Protein AF-A0A3M1LHA5-F1 (afdb_monomer)

Foldseek 3Di:
DDDADFFDWDWDPCPDLQDHGGHTFFTFHDWDDPVPDPDIDTDGDGPDDPVDDDDDDHDDRPCVVVVVVVVVPDDDD

Radius of gyration: 16.91 Å; Cα contacts (8 Å, |Δi|>4): 90; chains: 1; bounding box: 42×21×41 Å

Mean predicted aligned error: 8.41 Å

Nearest PDB structures (foldseek):
  6zlv-assembly1_A  TM=8.285E-01  e=1.105E-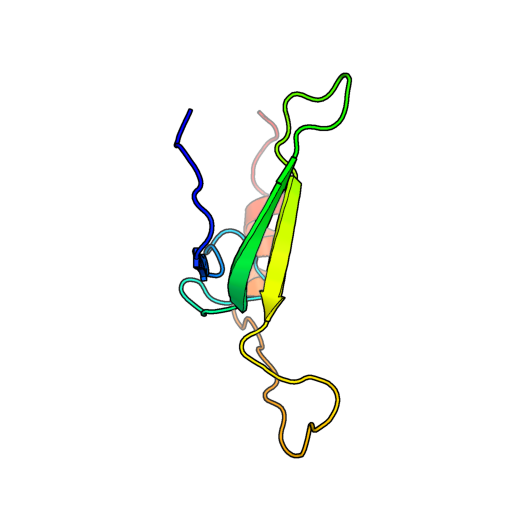01  Pseudomonas aeruginosa
  6zm0-assembly1_AAA  TM=8.180E-01  e=1.340E-01  Pseudomonas aeruginosa PAO1
  2qf4-assembly2_B  TM=8.278E-01  e=1.849E-01  Streptococcus pneumoniae R6
  5lp5-assembly1_C  TM=7.861E-01  e=1.429E-01  Helicobacter pylori 26695
  7eft-assembly1_A  TM=7.830E-01  e=3.095E-01  Escherichia coli

pLDDT: mean 82.22, std 8.52, range [47.75, 93.69]

Secondary structure (DSSP, 8-state):
-PPP-TTPEEE--TT-SSS-TT-EEEEEEEEE--TT-SPPEEEEEESS-TTS-S-------TTHHHHHHHHHHSPP-

Structure (mmCIF, N/CA/C/O backbone):
data_AF-A0A3M1LHA5-F1
#
_entry.id   AF-A0A3M1LHA5-F1
#
loop_
_atom_site.group_PDB
_atom_site.id
_atom_site.type_symbol
_atom_site.label_atom_id
_atom_site.label_alt_id
_atom_site.label_comp_id
_atom_site.label_asym_id
_atom_site.label_entity_id
_atom_site.label_seq_id
_atom_site.pdbx_PDB_ins_code
_atom_site.Cartn_x
_atom_site.Cartn_y
_atom_site.Cartn_z
_atom_site.occupancy
_atom_site.B_iso_or_equiv
_atom_site.auth_seq_id
_atom_site.auth_comp_id
_atom_site.auth_asym_id
_atom_site.auth_atom_id
_atom_site.pdbx_PDB_model_num
ATOM 1 N N . HIS A 1 1 ? 18.099 -12.077 -1.002 1.00 51.53 1 HIS A N 1
ATOM 2 C CA . HIS A 1 1 ? 17.458 -11.360 -2.120 1.00 51.53 1 HIS A CA 1
ATOM 3 C C . HIS A 1 1 ? 16.276 -12.184 -2.594 1.00 51.53 1 HIS A C 1
ATOM 5 O O . HIS A 1 1 ? 16.492 -13.311 -3.016 1.00 51.53 1 HIS A O 1
ATOM 11 N N . ALA A 1 2 ? 15.052 -11.678 -2.444 1.00 63.44 2 ALA A N 1
ATOM 12 C CA . ALA A 1 2 ? 13.884 -12.291 -3.068 1.00 63.44 2 ALA A CA 1
ATOM 13 C C . ALA A 1 2 ? 13.735 -11.673 -4.469 1.00 63.44 2 ALA A C 1
ATOM 15 O O . ALA A 1 2 ? 13.743 -10.443 -4.560 1.00 63.44 2 ALA A O 1
ATOM 16 N N . PRO A 1 3 ? 13.683 -12.469 -5.548 1.00 74.19 3 PRO A N 1
ATOM 17 C CA . PRO A 1 3 ? 13.382 -11.931 -6.867 1.00 74.19 3 PRO A CA 1
ATOM 18 C C . PRO A 1 3 ? 11.949 -11.384 -6.850 1.00 74.19 3 PRO A C 1
ATOM 20 O O . PRO A 1 3 ? 11.033 -12.079 -6.425 1.00 74.19 3 PRO A O 1
ATOM 23 N N . ILE A 1 4 ? 11.785 -10.122 -7.249 1.00 79.12 4 ILE A N 1
ATOM 24 C CA . ILE A 1 4 ? 10.475 -9.493 -7.450 1.00 79.12 4 ILE A CA 1
ATOM 25 C C . ILE A 1 4 ? 10.246 -9.440 -8.951 1.00 79.12 4 ILE A C 1
ATOM 27 O O . ILE A 1 4 ? 11.071 -8.873 -9.678 1.00 79.12 4 ILE A O 1
ATOM 31 N N . GLU A 1 5 ? 9.137 -10.004 -9.404 1.00 82.81 5 GLU A N 1
ATOM 32 C CA . GLU A 1 5 ? 8.802 -10.098 -10.816 1.00 82.81 5 GLU A CA 1
ATOM 33 C C . GLU A 1 5 ? 7.657 -9.154 -11.189 1.00 82.81 5 GLU A C 1
ATOM 35 O O . GLU A 1 5 ? 6.842 -8.710 -10.373 1.00 82.81 5 GLU A O 1
ATOM 40 N N . ARG A 1 6 ? 7.603 -8.799 -12.475 1.00 85.44 6 ARG A N 1
ATOM 41 C CA . ARG A 1 6 ? 6.493 -8.010 -13.005 1.00 85.44 6 ARG A CA 1
ATOM 42 C C . ARG A 1 6 ? 5.223 -8.855 -12.955 1.00 85.44 6 ARG A C 1
ATOM 44 O O . ARG A 1 6 ? 5.192 -9.956 -13.492 1.00 85.44 6 ARG A O 1
ATOM 51 N N . GLY A 1 7 ? 4.159 -8.299 -12.383 1.00 85.38 7 GLY A N 1
ATOM 52 C CA . GLY A 1 7 ? 2.884 -8.992 -12.194 1.00 85.38 7 GLY A CA 1
ATOM 53 C C . GLY A 1 7 ? 2.642 -9.495 -10.771 1.00 85.38 7 GLY A C 1
ATOM 54 O O . GLY A 1 7 ? 1.495 -9.830 -10.463 1.00 85.38 7 GLY A O 1
ATO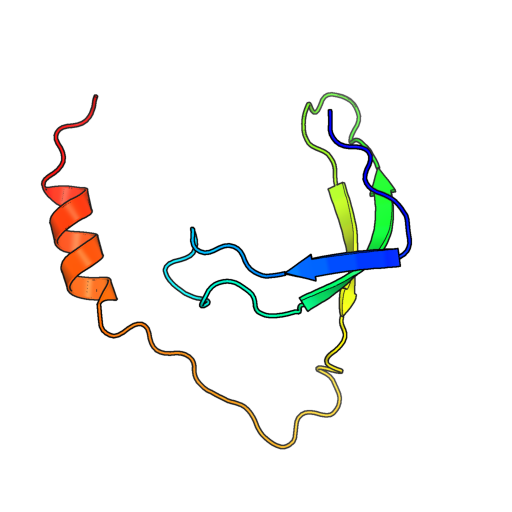M 55 N N . ASP A 1 8 ? 3.653 -9.463 -9.898 1.00 87.44 8 ASP A N 1
ATOM 56 C CA . ASP A 1 8 ? 3.499 -9.810 -8.485 1.00 87.44 8 ASP A CA 1
ATOM 57 C C . ASP A 1 8 ? 2.459 -8.924 -7.796 1.00 87.44 8 ASP A C 1
ATOM 59 O O . ASP A 1 8 ? 2.321 -7.735 -8.100 1.00 87.44 8 ASP A O 1
ATOM 63 N N . THR A 1 9 ? 1.712 -9.505 -6.855 1.00 90.31 9 THR A N 1
ATOM 64 C CA . THR A 1 9 ? 0.671 -8.787 -6.111 1.00 90.31 9 THR A CA 1
ATOM 65 C C . THR A 1 9 ? 1.251 -8.155 -4.856 1.00 90.31 9 THR A C 1
ATOM 67 O O . THR A 1 9 ? 1.855 -8.827 -4.024 1.00 90.31 9 THR A O 1
ATOM 70 N N . VAL A 1 10 ? 1.011 -6.860 -4.694 1.00 89.31 10 VAL A N 1
ATOM 71 C CA . VAL A 1 10 ? 1.400 -6.106 -3.506 1.00 89.31 10 VAL A CA 1
ATOM 72 C C . VAL A 1 10 ? 0.242 -6.116 -2.518 1.00 89.31 10 VAL A C 1
ATOM 74 O O 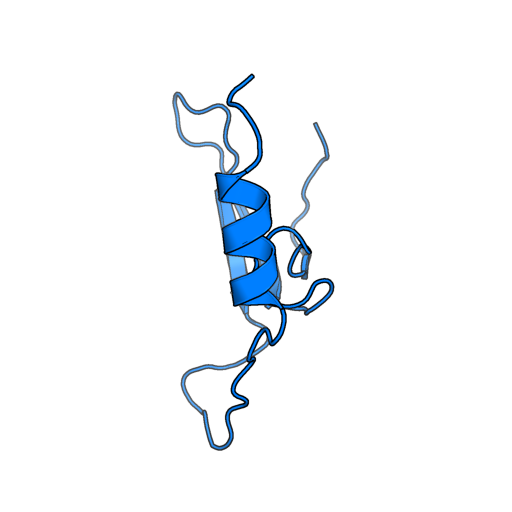. VAL A 1 10 ? -0.872 -5.707 -2.855 1.00 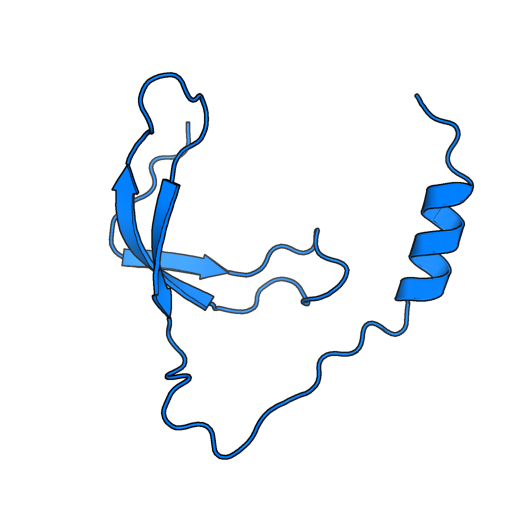89.31 10 VAL A O 1
ATOM 77 N N . VAL A 1 11 ? 0.516 -6.561 -1.293 1.00 89.25 11 VAL A N 1
ATOM 78 C CA . VAL A 1 11 ? -0.445 -6.597 -0.184 1.00 89.25 11 VAL A CA 1
ATOM 79 C C . VAL A 1 11 ? 0.067 -5.782 1.000 1.00 89.25 11 VAL A C 1
ATOM 81 O O . VAL A 1 11 ? 1.276 -5.658 1.200 1.00 89.25 11 VAL A O 1
ATOM 84 N N . THR A 1 12 ? -0.841 -5.220 1.796 1.00 86.88 12 THR A N 1
ATOM 85 C CA . THR A 1 12 ? -0.477 -4.535 3.039 1.00 86.88 12 THR A CA 1
ATOM 86 C C . THR A 1 12 ? 0.154 -5.514 4.022 1.00 86.88 12 THR A C 1
ATOM 88 O O . THR A 1 12 ? -0.305 -6.644 4.221 1.00 86.88 12 THR A O 1
ATOM 91 N N . THR A 1 13 ? 1.211 -5.063 4.682 1.00 81.38 13 THR A N 1
ATOM 92 C CA . THR A 1 13 ? 1.797 -5.780 5.811 1.00 81.38 13 THR A CA 1
ATOM 93 C C . THR A 1 13 ? 1.090 -5.382 7.106 1.00 81.38 13 THR A C 1
ATOM 95 O O . THR A 1 13 ? 0.451 -4.335 7.186 1.00 81.38 13 THR A O 1
ATOM 98 N N . GLY A 1 14 ? 1.207 -6.215 8.141 1.00 76.06 14 GLY A N 1
ATOM 99 C CA . GLY A 1 14 ? 0.636 -5.936 9.468 1.00 76.06 14 GLY A CA 1
ATOM 100 C C . GLY A 1 14 ? 1.462 -4.991 10.334 1.00 76.06 14 GLY A C 1
ATOM 101 O O . GLY A 1 14 ? 1.100 -4.757 11.478 1.00 76.06 14 GLY A O 1
ATOM 102 N N . PHE A 1 15 ? 2.571 -4.463 9.812 1.00 73.38 15 PHE A N 1
ATOM 103 C CA . PHE A 1 15 ? 3.444 -3.550 10.551 1.00 73.38 15 PHE A CA 1
ATOM 104 C C . PHE A 1 15 ? 2.880 -2.129 10.642 1.00 73.38 15 PHE A C 1
ATOM 106 O O . PHE A 1 15 ? 3.340 -1.332 11.452 1.00 73.38 15 PHE A O 1
ATOM 113 N N . SER A 1 16 ? 1.893 -1.784 9.811 1.00 72.31 16 SER A N 1
ATOM 114 C CA . SER A 1 16 ? 1.240 -0.483 9.893 1.00 72.31 16 SER A CA 1
ATOM 115 C C . SER A 1 16 ? 0.097 -0.523 10.901 1.00 72.31 16 SER A C 1
ATOM 117 O O . SER A 1 16 ? -0.842 -1.297 10.751 1.00 72.31 16 SER A O 1
ATOM 119 N N . ALA A 1 17 ? 0.099 0.397 11.865 1.00 70.75 17 ALA A N 1
ATOM 120 C CA . ALA A 1 17 ? -1.048 0.612 12.748 1.00 70.75 17 ALA A CA 1
ATOM 121 C C . ALA A 1 17 ? -2.254 1.268 12.035 1.00 70.75 17 ALA A C 1
ATOM 123 O O . ALA A 1 17 ? -3.284 1.496 12.672 1.00 70.75 17 ALA A O 1
ATOM 124 N N . ILE A 1 18 ? -2.126 1.607 10.744 1.00 75.69 18 ILE A N 1
ATOM 125 C CA . ILE A 1 18 ? -3.128 2.348 9.962 1.00 75.69 18 ILE A CA 1
ATOM 126 C C . ILE A 1 18 ? -3.943 1.410 9.068 1.00 75.69 18 ILE A C 1
ATOM 128 O O . ILE A 1 18 ? -5.167 1.523 9.034 1.00 75.69 18 ILE A O 1
ATOM 132 N N . PHE A 1 19 ? -3.287 0.485 8.364 1.00 79.56 19 PHE A N 1
ATOM 133 C CA . PHE A 1 19 ? -3.954 -0.473 7.482 1.00 79.56 19 PHE A CA 1
ATOM 134 C C . PHE A 1 19 ? -3.865 -1.896 8.041 1.00 79.56 19 PHE A C 1
ATOM 136 O O . PHE A 1 19 ? -2.784 -2.309 8.455 1.00 79.56 19 PHE A O 1
ATOM 143 N N . PRO A 1 20 ? -4.963 -2.674 8.017 1.00 80.00 20 PRO A N 1
ATOM 144 C CA . PRO A 1 20 ? -4.916 -4.095 8.344 1.00 80.00 20 PRO A CA 1
ATOM 145 C C . PRO A 1 20 ? -4.003 -4.841 7.367 1.00 80.00 20 PRO A C 1
ATOM 147 O O . PRO A 1 20 ? -3.846 -4.429 6.216 1.00 80.00 20 PRO A O 1
ATOM 150 N N . SER A 1 21 ? -3.431 -5.960 7.806 1.00 84.88 21 SE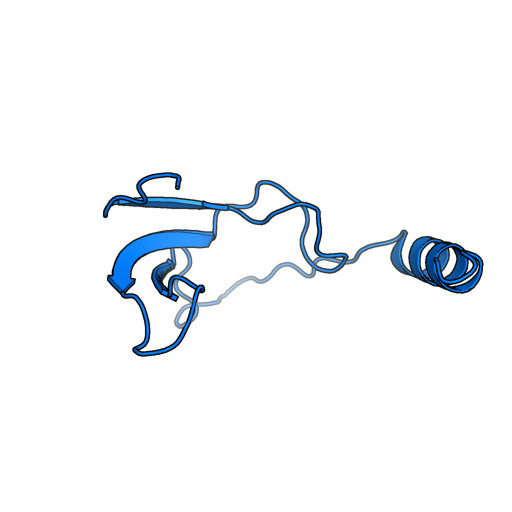R A N 1
ATOM 151 C CA . SER A 1 21 ? -2.619 -6.836 6.960 1.00 84.88 21 SER A CA 1
ATOM 152 C C . SER A 1 21 ? -3.448 -7.566 5.899 1.00 84.88 21 SER A C 1
ATOM 154 O O . SER A 1 21 ? -4.644 -7.805 6.069 1.00 84.88 21 SER A O 1
ATOM 156 N N . GLY A 1 22 ? -2.792 -7.950 4.802 1.00 84.44 22 GLY A N 1
ATOM 157 C CA . GLY A 1 22 ? -3.356 -8.829 3.775 1.00 84.44 22 GLY A CA 1
ATOM 158 C C . GLY A 1 22 ? -4.279 -8.148 2.763 1.00 84.44 22 GLY A C 1
ATOM 159 O O . GLY A 1 22 ? -4.894 -8.839 1.954 1.00 84.44 22 GLY A O 1
ATOM 160 N N . TRP A 1 23 ? -4.378 -6.817 2.766 1.00 85.12 23 TRP A N 1
ATOM 161 C CA . TRP A 1 23 ? -5.194 -6.087 1.798 1.00 85.12 23 TRP A CA 1
ATOM 162 C C . TRP A 1 23 ? -4.460 -5.894 0.469 1.00 85.12 23 TRP A C 1
ATOM 164 O O . TRP A 1 23 ? -3.354 -5.351 0.468 1.00 85.12 23 TRP A O 1
ATOM 174 N N . PRO A 1 24 ? -5.056 -6.290 -0.670 1.00 89.38 24 PRO A N 1
ATOM 175 C CA . PRO A 1 24 ? -4.432 -6.127 -1.975 1.00 89.38 24 PRO A CA 1
ATOM 176 C C . PRO A 1 24 ? -4.434 -4.657 -2.401 1.00 89.38 24 PRO A C 1
ATOM 178 O O . PRO A 1 24 ? -5.474 -4.002 -2.429 1.00 89.38 24 PRO A O 1
ATOM 181 N N . ILE A 1 25 ? -3.259 -4.150 -2.767 1.00 90.19 25 ILE A N 1
ATOM 182 C CA . ILE A 1 25 ? -3.058 -2.766 -3.214 1.00 90.19 25 ILE A CA 1
ATOM 183 C C . ILE A 1 25 ? -3.030 -2.709 -4.744 1.00 90.19 25 ILE A C 1
ATOM 185 O O . ILE A 1 25 ? -3.675 -1.859 -5.361 1.00 90.19 25 ILE A O 1
ATOM 189 N N . GLY A 1 26 ? -2.290 -3.624 -5.371 1.00 92.06 26 GLY A N 1
ATOM 190 C CA . GLY A 1 26 ? -2.055 -3.590 -6.809 1.00 92.06 26 GLY A CA 1
ATOM 191 C C . GLY A 1 26 ? -1.055 -4.634 -7.287 1.00 92.06 26 GLY A C 1
ATOM 192 O O . GLY A 1 26 ? -0.710 -5.559 -6.551 1.00 92.06 26 GLY A O 1
ATOM 193 N N . ARG A 1 27 ? -0.572 -4.467 -8.521 1.00 93.69 27 ARG A N 1
ATOM 194 C CA . ARG A 1 27 ? 0.463 -5.318 -9.131 1.00 93.69 27 ARG A CA 1
ATOM 195 C C . ARG A 1 27 ? 1.726 -4.548 -9.459 1.00 93.69 27 ARG A C 1
ATOM 197 O O . ARG A 1 27 ? 1.655 -3.383 -9.842 1.00 93.69 27 ARG A O 1
ATOM 204 N N . VAL A 1 28 ? 2.870 -5.214 -9.355 1.00 92.81 28 VAL A N 1
ATOM 205 C CA . VAL A 1 28 ? 4.168 -4.660 -9.749 1.00 92.81 28 VAL A CA 1
ATOM 206 C C . VAL A 1 28 ? 4.209 -4.465 -11.264 1.00 92.81 28 VAL A C 1
ATOM 208 O O . VAL A 1 28 ? 4.058 -5.417 -12.029 1.00 92.81 28 VAL A O 1
ATOM 211 N N . ASP A 1 29 ? 4.441 -3.228 -11.693 1.00 91.38 29 ASP A N 1
ATOM 212 C CA . ASP A 1 29 ? 4.605 -2.851 -13.097 1.00 91.38 29 ASP A CA 1
ATOM 213 C C . ASP A 1 29 ? 6.085 -2.774 -13.500 1.00 91.38 29 ASP A C 1
ATOM 215 O O . ASP A 1 29 ? 6.470 -3.284 -14.550 1.00 91.38 29 ASP A O 1
ATOM 219 N N . SER A 1 30 ? 6.936 -2.180 -12.660 1.00 88.19 30 SER A N 1
ATOM 220 C CA . SER A 1 30 ? 8.387 -2.117 -12.890 1.00 88.19 30 SER A CA 1
ATOM 221 C C . SER A 1 30 ? 9.165 -2.015 -11.583 1.00 88.19 30 SER A C 1
ATOM 223 O O . SER A 1 30 ? 8.643 -1.552 -10.570 1.00 88.19 30 SER A O 1
ATOM 225 N N . THR A 1 31 ? 10.424 -2.452 -11.603 1.00 88.38 31 THR A N 1
ATOM 226 C CA . THR A 1 31 ? 11.331 -2.405 -10.452 1.00 88.38 31 THR A CA 1
ATOM 227 C C . THR A 1 31 ? 12.641 -1.739 -10.868 1.00 88.38 31 THR A C 1
ATOM 229 O O . THR A 1 31 ? 13.080 -1.888 -12.009 1.00 88.38 31 THR A O 1
ATOM 232 N N . TRP A 1 32 ? 13.250 -0.957 -9.980 1.00 87.62 32 TRP A N 1
ATOM 233 C CA . TRP A 1 32 ? 14.569 -0.369 -10.214 1.00 87.62 32 TRP A CA 1
ATOM 234 C C . TRP A 1 32 ? 15.315 -0.174 -8.900 1.00 87.62 32 TRP A C 1
ATOM 236 O O . TRP A 1 32 ? 14.718 -0.005 -7.837 1.00 87.62 32 TRP A O 1
ATOM 246 N N . VAL A 1 33 ? 16.641 -0.174 -8.982 1.00 86.06 33 VAL A N 1
ATOM 247 C CA . VAL A 1 33 ? 17.515 0.119 -7.846 1.00 86.06 33 VAL A CA 1
ATOM 248 C C . VAL A 1 33 ? 18.088 1.521 -8.053 1.00 86.06 33 VAL A C 1
ATOM 250 O O . VAL A 1 33 ? 18.723 1.764 -9.083 1.00 86.06 33 VAL A O 1
ATOM 253 N N . PRO A 1 34 ? 17.846 2.474 -7.137 1.00 84.25 34 PRO A N 1
ATOM 254 C CA . PRO A 1 34 ? 18.470 3.788 -7.204 1.00 84.25 34 PRO A CA 1
ATOM 255 C C . PRO A 1 34 ? 19.995 3.662 -7.095 1.00 84.25 34 PRO A C 1
ATOM 257 O O . PRO A 1 34 ? 20.478 2.898 -6.254 1.00 84.25 34 PRO A O 1
ATOM 260 N N . PRO A 1 35 ? 20.772 4.420 -7.888 1.00 81.62 35 PRO A N 1
ATOM 261 C CA . PRO A 1 35 ? 22.223 4.413 -7.759 1.00 81.62 35 PRO A CA 1
ATOM 262 C C . PRO A 1 35 ? 22.625 4.863 -6.347 1.00 81.62 35 PRO A C 1
ATOM 264 O O . PRO A 1 35 ? 22.205 5.921 -5.884 1.00 81.62 35 PRO A O 1
ATOM 267 N N . GLY A 1 36 ? 23.423 4.041 -5.658 1.00 82.69 36 GLY A N 1
ATOM 268 C CA . GLY A 1 36 ? 23.893 4.313 -4.294 1.00 82.69 36 GLY A CA 1
ATOM 269 C C . GLY A 1 36 ? 22.935 3.907 -3.166 1.00 82.69 36 GLY A C 1
ATOM 270 O O . GLY A 1 36 ? 23.227 4.206 -2.012 1.00 82.69 36 GLY A O 1
ATOM 271 N N . SER A 1 37 ? 21.823 3.225 -3.465 1.00 81.31 37 SER A N 1
ATOM 272 C CA . SER A 1 37 ? 20.906 2.700 -2.446 1.00 81.31 37 SER A CA 1
ATOM 273 C C . SER A 1 37 ? 20.942 1.174 -2.360 1.00 81.31 37 SER A C 1
ATOM 275 O O . SER A 1 37 ? 21.056 0.483 -3.369 1.00 81.31 37 SER A O 1
ATOM 277 N N . PHE A 1 38 ? 20.761 0.649 -1.146 1.00 79.00 38 PHE A N 1
ATOM 278 C CA . PHE A 1 38 ? 20.471 -0.768 -0.897 1.00 79.0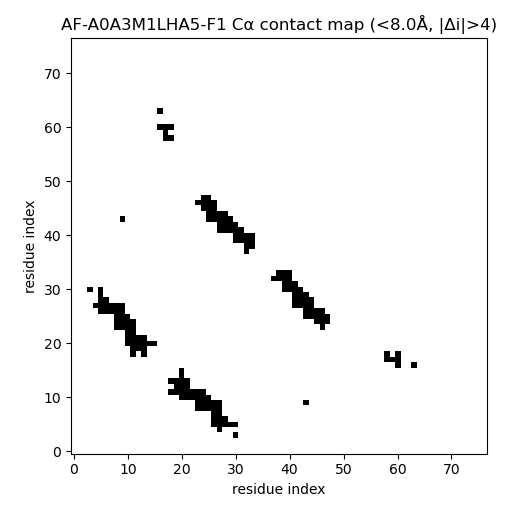0 38 PHE A CA 1
ATOM 279 C C . PHE A 1 38 ? 18.963 -1.080 -0.945 1.00 79.00 38 PHE A C 1
ATOM 281 O O . PHE A 1 38 ? 18.561 -2.221 -0.726 1.00 79.00 38 PHE A O 1
ATOM 288 N N . SER A 1 39 ? 18.118 -0.077 -1.211 1.00 83.12 39 SER A N 1
ATOM 289 C CA . SER A 1 39 ? 16.672 -0.242 -1.369 1.00 83.12 39 SER A CA 1
ATOM 290 C C . SER A 1 39 ? 16.280 -0.510 -2.822 1.00 83.12 39 SER A C 1
ATOM 292 O O . SER A 1 39 ? 16.875 0.019 -3.761 1.00 83.12 39 SER A O 1
ATOM 294 N N . GLN A 1 40 ? 15.234 -1.312 -3.007 1.00 82.88 40 GLN A N 1
ATOM 295 C CA . GLN A 1 40 ? 14.611 -1.543 -4.305 1.00 82.88 40 GLN A CA 1
ATOM 296 C C . GLN A 1 40 ? 13.318 -0.737 -4.384 1.00 82.88 40 GLN A C 1
ATOM 298 O O . GLN A 1 40 ? 12.466 -0.832 -3.502 1.00 82.88 40 GLN A O 1
ATOM 303 N N . ASN A 1 41 ? 13.172 0.048 -5.446 1.00 87.69 41 ASN A N 1
ATOM 304 C CA . ASN A 1 41 ? 11.951 0.786 -5.724 1.00 87.69 41 ASN A CA 1
ATOM 305 C C . ASN A 1 41 ? 11.084 0.024 -6.723 1.00 87.69 41 ASN A C 1
ATOM 307 O O . ASN A 1 41 ? 11.577 -0.678 -7.610 1.00 87.69 41 ASN A O 1
ATOM 311 N N . LEU A 1 42 ? 9.773 0.178 -6.564 1.00 89.88 42 LEU A N 1
ATOM 312 C CA . LEU A 1 42 ? 8.755 -0.526 -7.329 1.00 89.88 42 LEU A CA 1
ATOM 313 C C . LEU A 1 42 ? 7.707 0.483 -7.795 1.00 89.88 42 LEU A C 1
ATOM 315 O O . LEU A 1 42 ? 7.254 1.326 -7.020 1.00 89.88 42 LEU A O 1
ATOM 319 N N . ARG A 1 43 ? 7.288 0.377 -9.053 1.00 91.19 43 ARG A N 1
ATOM 320 C CA . ARG A 1 43 ? 6.083 1.027 -9.569 1.00 91.19 43 ARG A CA 1
ATOM 321 C C . ARG A 1 43 ? 4.963 0.003 -9.514 1.00 91.19 43 ARG A C 1
ATOM 323 O O . ARG A 1 43 ? 5.130 -1.110 -10.007 1.00 91.19 43 ARG A O 1
ATOM 330 N N . VAL A 1 44 ? 3.837 0.385 -8.925 1.00 91.31 44 VAL A N 1
ATOM 331 C CA . VAL A 1 44 ? 2.691 -0.501 -8.701 1.00 91.31 44 VAL A CA 1
ATOM 332 C C . VAL A 1 44 ? 1.464 0.086 -9.388 1.00 91.31 44 VAL A C 1
ATOM 334 O O . VAL A 1 44 ? 1.148 1.260 -9.199 1.00 91.31 44 VAL A O 1
ATOM 337 N N . SER A 1 45 ? 0.768 -0.730 -10.172 1.00 92.44 45 SER A N 1
ATOM 338 C CA . SER A 1 45 ? -0.546 -0.408 -10.729 1.00 92.44 45 SER A CA 1
ATOM 339 C C . SER A 1 45 ? -1.621 -0.796 -9.721 1.00 92.44 45 SER A C 1
ATOM 341 O O . SER A 1 45 ? -1.754 -1.973 -9.384 1.00 92.44 45 SER A O 1
ATOM 343 N N . LEU A 1 46 ? -2.367 0.191 -9.224 1.00 91.12 46 LEU A N 1
ATOM 344 C CA . LEU A 1 46 ? -3.404 -0.016 -8.213 1.00 91.12 46 LEU A CA 1
ATOM 345 C C . LEU A 1 46 ? -4.598 -0.786 -8.788 1.00 91.12 46 LEU A C 1
ATOM 347 O O . LEU A 1 46 ? -4.998 -0.554 -9.927 1.00 91.12 46 LEU A O 1
ATOM 351 N N . PHE A 1 47 ? -5.188 -1.676 -7.987 1.00 89.31 47 PHE A N 1
ATOM 352 C CA . PHE A 1 47 ? -6.442 -2.342 -8.362 1.00 89.31 47 PHE A CA 1
ATOM 353 C C . PHE A 1 47 ? -7.655 -1.419 -8.254 1.00 89.31 47 PHE A C 1
ATOM 355 O O . PHE A 1 47 ? -8.634 -1.597 -8.973 1.00 89.31 47 PHE A O 1
ATOM 362 N N . ALA A 1 48 ? -7.596 -0.455 -7.337 1.00 85.62 48 ALA A N 1
ATOM 363 C CA . ALA A 1 48 ? -8.643 0.532 -7.153 1.00 85.62 48 ALA A CA 1
ATOM 364 C C . ALA A 1 48 ? -8.374 1.758 -8.033 1.00 85.62 48 ALA A C 1
ATOM 366 O O . ALA A 1 48 ? -7.301 2.361 -7.955 1.00 85.62 48 ALA A O 1
ATOM 367 N N . ASP A 1 49 ? -9.371 2.153 -8.822 1.00 86.62 49 ASP A N 1
ATOM 368 C CA . ASP A 1 49 ? -9.368 3.438 -9.511 1.00 86.62 49 ASP A CA 1
ATOM 369 C C . ASP A 1 49 ? -9.825 4.539 -8.545 1.00 86.62 49 ASP A C 1
ATOM 371 O O . ASP A 1 49 ? -11.000 4.648 -8.186 1.00 86.62 49 ASP A O 1
ATOM 375 N N . LEU A 1 50 ? -8.869 5.357 -8.108 1.00 83.62 50 LEU A N 1
ATOM 376 C CA . LEU A 1 50 ? -9.111 6.455 -7.174 1.00 83.62 50 LEU A CA 1
ATOM 377 C C . LEU A 1 50 ? -9.765 7.678 -7.840 1.00 83.62 50 LEU A C 1
ATOM 379 O O . LEU A 1 50 ? -10.165 8.604 -7.136 1.00 83.62 50 LEU A O 1
ATOM 383 N N . THR A 1 51 ? -9.892 7.704 -9.171 1.00 86.00 51 THR A N 1
ATOM 384 C CA . THR A 1 51 ? -10.524 8.818 -9.898 1.00 86.00 51 THR A CA 1
ATOM 385 C C . THR A 1 51 ? -12.050 8.709 -9.937 1.00 86.00 51 THR A C 1
ATOM 387 O O . THR A 1 51 ? -12.736 9.725 -10.031 1.00 86.00 51 THR A O 1
ATOM 390 N N . ALA A 1 52 ? -12.593 7.497 -9.787 1.00 81.19 52 ALA A N 1
ATOM 391 C CA . ALA A 1 52 ? -14.023 7.19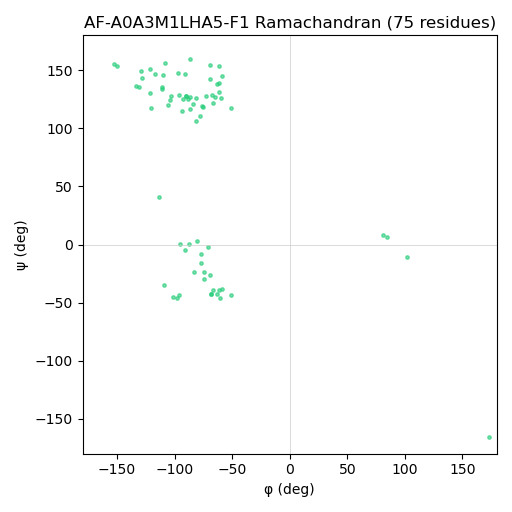8 -9.883 1.00 81.19 52 ALA A CA 1
ATOM 392 C C . ALA A 1 52 ? -14.636 6.746 -8.539 1.00 81.19 52 ALA A C 1
ATOM 394 O O . ALA A 1 52 ? -15.448 5.818 -8.481 1.00 81.19 52 ALA A O 1
ATOM 395 N N . LEU A 1 53 ? -14.255 7.388 -7.431 1.00 81.94 53 LEU A N 1
ATOM 396 C CA . LEU A 1 53 ? -14.726 7.013 -6.094 1.00 81.94 53 LEU A CA 1
ATOM 397 C C . LEU A 1 53 ? -16.165 7.488 -5.836 1.00 81.94 53 LEU A C 1
ATOM 399 O O . LEU A 1 53 ? -16.448 8.683 -5.817 1.00 81.94 53 LEU A O 1
ATOM 403 N N . ARG A 1 54 ? -17.073 6.538 -5.574 1.00 78.88 54 ARG A N 1
ATOM 404 C CA . ARG A 1 54 ? -18.456 6.811 -5.126 1.00 78.88 54 ARG A CA 1
ATOM 405 C C . ARG A 1 54 ? -18.695 6.431 -3.663 1.00 78.88 54 ARG A C 1
ATOM 407 O O . ARG A 1 54 ? -19.435 7.119 -2.969 1.00 78.88 54 ARG A O 1
ATOM 414 N N . TYR A 1 55 ? -18.059 5.359 -3.200 1.00 83.88 55 TYR A N 1
ATOM 415 C CA . TYR A 1 55 ? -18.150 4.865 -1.828 1.00 83.88 55 TYR A CA 1
ATOM 416 C C . TYR A 1 55 ? -16.746 4.618 -1.289 1.00 83.88 55 TYR A C 1
ATOM 418 O O . TYR A 1 55 ? -15.902 4.060 -1.988 1.00 83.88 55 TYR A O 1
ATOM 426 N N . VAL A 1 56 ? -16.506 5.043 -0.050 1.00 84.81 56 VAL A N 1
ATOM 427 C CA . VAL A 1 56 ? -15.221 4.893 0.639 1.00 84.81 56 VAL A CA 1
ATOM 428 C C . VAL A 1 56 ? -15.444 4.274 2.011 1.00 84.81 56 VAL A C 1
ATOM 430 O O . VAL A 1 56 ? -16.482 4.488 2.638 1.00 84.81 56 VAL A O 1
ATOM 433 N N . TYR A 1 57 ? -14.457 3.517 2.481 1.00 82.69 57 TYR A N 1
ATOM 434 C CA . TYR A 1 57 ? -14.464 2.911 3.807 1.00 82.69 57 TYR A CA 1
ATOM 435 C C . TYR A 1 57 ? -13.404 3.575 4.679 1.00 82.69 57 TYR A C 1
ATOM 437 O O . TYR A 1 57 ? -12.267 3.767 4.250 1.00 82.69 57 TYR A O 1
ATOM 445 N N . ILE A 1 58 ? -13.777 3.915 5.913 1.00 82.69 58 ILE A N 1
ATOM 446 C CA . ILE A 1 58 ? -12.846 4.447 6.909 1.00 82.69 58 ILE A CA 1
ATOM 447 C C . ILE A 1 58 ? -12.332 3.277 7.740 1.00 82.69 58 ILE A C 1
ATOM 449 O O . ILE A 1 58 ? -13.087 2.645 8.479 1.00 82.69 58 ILE A O 1
ATOM 453 N N . VAL A 1 59 ? -11.035 3.004 7.634 1.00 82.62 59 VAL A N 1
ATOM 454 C CA . VAL A 1 59 ? -10.349 2.030 8.482 1.00 82.62 59 VAL A CA 1
ATOM 455 C C . VAL A 1 59 ? -9.959 2.720 9.788 1.00 82.62 59 VAL A C 1
ATOM 457 O O . VAL A 1 59 ? -9.232 3.712 9.778 1.00 82.62 59 VAL A O 1
ATOM 460 N N . LYS A 1 60 ? -10.448 2.207 10.922 1.00 81.50 60 LYS A N 1
ATOM 461 C CA . LYS A 1 60 ? -10.097 2.703 12.258 1.00 81.50 60 LYS A CA 1
ATOM 462 C C . LYS A 1 60 ? -9.461 1.585 13.072 1.00 81.50 60 LYS A C 1
ATOM 464 O O . LYS A 1 60 ? -10.119 0.599 13.389 1.00 81.50 60 LYS A O 1
ATOM 469 N N . ASN A 1 61 ? -8.204 1.773 13.461 1.00 82.00 61 ASN A N 1
ATOM 470 C CA . ASN A 1 61 ? -7.557 0.900 14.431 1.00 82.00 61 ASN A CA 1
ATOM 471 C C . ASN A 1 61 ? -8.036 1.262 15.847 1.00 82.00 61 ASN A C 1
ATOM 473 O O . ASN A 1 61 ? -7.720 2.335 16.366 1.00 82.00 61 ASN A O 1
ATOM 477 N N . LEU A 1 62 ? -8.823 0.376 16.460 1.00 84.00 62 LEU A N 1
ATOM 478 C CA . LEU A 1 62 ? -9.376 0.575 17.804 1.00 84.00 62 LEU A CA 1
ATOM 479 C C . LEU A 1 62 ? -8.330 0.393 18.914 1.00 84.00 62 LEU A C 1
ATOM 481 O O . LEU A 1 62 ? -8.483 0.973 19.985 1.00 84.00 62 LEU A O 1
ATOM 485 N N . GLN A 1 63 ? -7.261 -0.356 18.647 1.00 82.75 63 GLN A N 1
ATOM 486 C CA . GLN A 1 63 ? -6.198 -0.680 19.606 1.00 82.75 63 GLN A CA 1
ATOM 487 C C . GLN A 1 63 ? -5.001 0.274 19.515 1.00 82.75 63 GLN A C 1
ATOM 489 O O . GLN A 1 63 ? -4.048 0.151 20.277 1.00 82.75 63 GLN A O 1
ATOM 494 N N . LYS A 1 64 ? -5.055 1.271 18.620 1.00 81.62 64 LYS A N 1
ATOM 495 C CA . LYS A 1 64 ? -3.966 2.232 18.383 1.00 81.62 64 LYS A CA 1
ATOM 496 C C . LYS A 1 64 ? -3.458 2.891 19.669 1.00 81.62 64 LYS A C 1
ATOM 498 O O . LYS A 1 64 ? -2.258 2.994 19.866 1.00 81.62 64 LYS A O 1
ATOM 503 N N . LYS A 1 65 ? -4.374 3.305 20.551 1.00 83.19 65 LYS A N 1
ATOM 504 C CA . LYS A 1 65 ? -4.026 3.986 21.806 1.00 83.19 65 LYS A CA 1
ATOM 505 C C . LYS A 1 65 ? -3.285 3.070 22.782 1.00 83.19 65 LYS A C 1
ATOM 507 O O . LYS A 1 65 ? -2.382 3.520 23.470 1.00 83.19 65 LYS A O 1
ATOM 512 N N . GLU A 1 66 ? -3.685 1.805 22.860 1.00 81.31 66 GLU A N 1
ATOM 513 C CA . GLU A 1 66 ? -3.020 0.816 23.711 1.00 81.31 66 GLU A CA 1
ATOM 514 C C . GLU A 1 66 ? -1.623 0.498 23.172 1.00 81.31 66 GLU A C 1
ATOM 516 O O . GLU A 1 66 ? -0.663 0.488 23.936 1.00 81.31 66 GLU A O 1
ATOM 521 N N . LEU A 1 67 ? -1.496 0.350 21.850 1.00 80.56 67 LEU A N 1
ATOM 522 C CA . LEU A 1 67 ? -0.214 0.131 21.185 1.00 80.56 67 LEU A CA 1
ATOM 523 C C . LEU A 1 67 ? 0.767 1.291 21.423 1.00 80.56 67 LEU A C 1
ATOM 525 O O . LEU A 1 67 ? 1.902 1.048 21.810 1.00 80.56 67 LEU A O 1
ATOM 529 N N . GLU A 1 68 ? 0.315 2.542 21.283 1.00 83.38 68 GLU A N 1
ATOM 530 C CA . GLU A 1 68 ? 1.131 3.737 21.563 1.00 83.38 68 GLU A CA 1
ATOM 531 C C . GLU A 1 68 ? 1.636 3.770 23.015 1.00 83.38 68 GLU A C 1
ATOM 533 O O . GLU A 1 68 ? 2.771 4.163 23.275 1.00 83.38 68 GLU A O 1
ATOM 538 N N . VAL A 1 69 ? 0.807 3.340 23.973 1.00 86.38 69 VAL A N 1
ATOM 539 C CA . VAL A 1 69 ? 1.211 3.242 25.383 1.00 86.38 69 VAL A CA 1
ATOM 540 C C . VAL A 1 69 ? 2.241 2.131 25.573 1.00 86.38 69 VAL A C 1
ATOM 542 O O . VAL A 1 69 ? 3.217 2.332 26.292 1.00 86.38 69 VAL A O 1
ATOM 545 N N . LEU A 1 70 ? 2.056 0.968 24.947 1.00 84.00 70 LEU A N 1
ATOM 546 C CA . LEU A 1 70 ? 3.012 -0.138 25.040 1.00 84.00 70 LEU A CA 1
ATOM 547 C C . LEU A 1 70 ? 4.374 0.240 24.445 1.00 84.00 70 LEU A C 1
ATOM 549 O O . LEU A 1 70 ? 5.392 -0.014 25.079 1.00 84.00 70 LEU A O 1
ATOM 553 N N . GLU A 1 71 ? 4.393 0.911 23.292 1.00 82.06 71 GLU A N 1
ATOM 554 C CA . GLU A 1 71 ? 5.624 1.389 22.649 1.00 82.06 71 GLU A CA 1
ATOM 555 C C . GLU A 1 71 ? 6.390 2.396 23.517 1.00 82.06 71 GLU A C 1
ATOM 557 O O . GLU A 1 71 ? 7.609 2.317 23.609 1.00 82.06 71 GLU A O 1
ATOM 562 N N . GLN A 1 72 ? 5.695 3.303 24.212 1.00 82.12 72 GLN A N 1
ATOM 563 C CA . GLN A 1 72 ? 6.336 4.263 25.125 1.00 82.12 72 GLN A CA 1
ATOM 564 C C . GLN A 1 72 ? 6.928 3.617 26.383 1.00 82.12 72 GLN A C 1
ATOM 566 O O . GLN A 1 72 ? 7.838 4.180 26.988 1.00 82.12 72 GLN A O 1
ATOM 571 N N . ASN A 1 73 ? 6.392 2.470 26.804 1.00 79.06 73 ASN A N 1
ATOM 572 C CA . ASN A 1 73 ? 6.845 1.757 27.999 1.00 79.06 73 ASN A CA 1
ATOM 573 C C . ASN A 1 73 ? 7.947 0.730 27.707 1.00 79.06 73 ASN A C 1
ATOM 575 O O . ASN A 1 73 ? 8.469 0.128 28.647 1.00 79.06 73 ASN A O 1
ATOM 579 N N . LEU A 1 74 ? 8.312 0.521 26.439 1.00 72.12 74 LEU A N 1
ATOM 580 C CA . LEU A 1 74 ? 9.485 -0.270 26.091 1.00 72.12 74 LEU A CA 1
ATOM 581 C C . LEU A 1 74 ? 10.740 0.579 26.362 1.00 72.12 74 LEU A C 1
ATOM 583 O O . LEU A 1 74 ? 10.890 1.645 25.764 1.00 72.12 74 LEU A O 1
ATOM 587 N N . PRO A 1 75 ? 11.645 0.159 27.268 1.00 63.50 75 PRO A N 1
ATOM 588 C CA . PRO A 1 75 ? 12.942 0.805 27.383 1.00 63.50 75 PRO A CA 1
ATOM 589 C C . PRO A 1 75 ? 13.679 0.643 26.0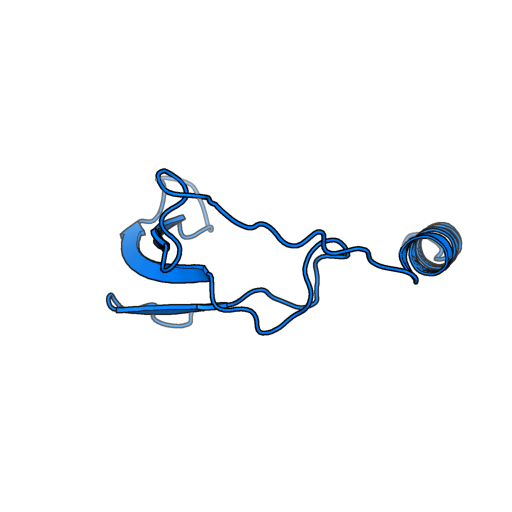51 1.00 63.50 75 PRO A C 1
ATOM 591 O O . PRO A 1 75 ? 13.719 -0.456 25.503 1.00 63.50 75 PRO A O 1
ATOM 594 N N . ASN A 1 76 ? 14.225 1.744 25.529 1.00 56.69 76 ASN A N 1
ATOM 595 C CA . ASN A 1 76 ? 15.092 1.724 24.354 1.00 56.69 76 ASN A CA 1
ATOM 596 C C . ASN A 1 76 ? 16.203 0.682 24.574 1.00 56.69 76 ASN A C 1
ATOM 598 O O . ASN A 1 76 ? 16.986 0.836 25.515 1.00 56.69 76 ASN A O 1
ATOM 602 N N . GLU A 1 77 ? 16.254 -0.356 23.737 1.00 47.75 77 GLU A N 1
ATOM 603 C CA . GLU A 1 77 ? 17.471 -1.161 23.563 1.00 47.75 77 GLU A CA 1
ATOM 604 C C . GLU A 1 77 ? 18.527 -0.376 22.776 1.00 47.75 77 GLU A C 1
ATOM 606 O O . GLU A 1 77 ? 18.152 0.334 21.810 1.00 47.75 77 GLU A O 1
#

Sequence (77 aa):
HAPIERGDTVVTTGFSAIFPSGWPIGRVDSTWVPPGSFSQNLRVSLFADLTALRYVYIVKNLQKKELEVLEQNLPNE

Solvent-accessible surface area (backbone atoms only — not comparable to full-atom values): 5114 Å² total; per-residue (Å²): 136,81,90,83,56,76,64,43,76,43,56,39,56,70,85,44,79,67,47,68,52,72,43,78,50,26,28,32,67,46,74,50,65,53,91,96,50,96,55,79,48,73,43,65,49,58,73,68,67,81,88,75,71,85,79,85,83,86,75,75,58,86,57,48,67,59,51,55,51,53,60,71,69,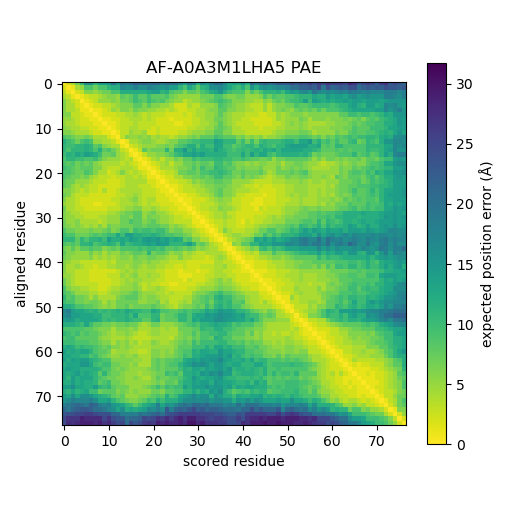50,77,85,126